Protein AF-A0A3N5PES2-F1 (afdb_monomer)

Structure (mmCIF, N/CA/C/O backbone):
data_AF-A0A3N5PES2-F1
#
_entry.id   AF-A0A3N5PES2-F1
#
loop_
_atom_site.group_PDB
_atom_site.id
_atom_site.type_symbol
_atom_site.label_atom_id
_atom_site.label_alt_id
_atom_site.label_comp_id
_atom_site.l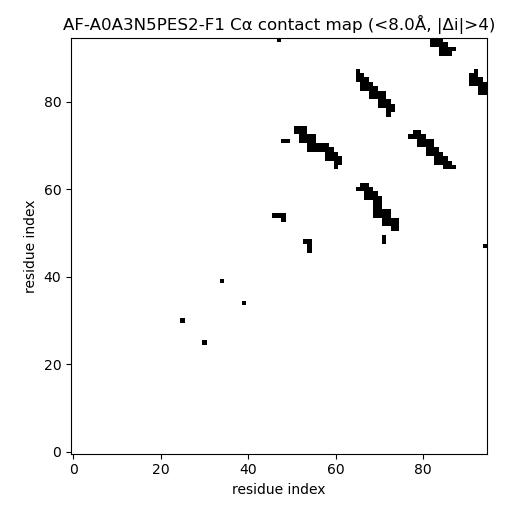abel_asym_id
_atom_site.label_entity_id
_atom_site.label_seq_id
_atom_site.pdbx_PDB_ins_code
_atom_site.Cartn_x
_atom_site.Cartn_y
_atom_site.Cartn_z
_atom_site.occupancy
_atom_site.B_iso_or_equiv
_atom_site.auth_seq_id
_atom_site.auth_comp_id
_atom_site.auth_asym_id
_atom_site.auth_atom_id
_atom_site.pdbx_PDB_model_num
ATOM 1 N N . MET A 1 1 ? 53.970 -7.323 -4.424 1.00 66.56 1 MET A N 1
ATOM 2 C CA . MET A 1 1 ? 53.172 -8.127 -3.466 1.00 66.56 1 MET A CA 1
ATOM 3 C C . MET A 1 1 ? 52.531 -7.283 -2.360 1.00 66.56 1 MET A C 1
ATOM 5 O O . MET A 1 1 ? 51.312 -7.250 -2.311 1.00 66.56 1 MET A O 1
ATOM 9 N N . LYS A 1 2 ? 53.282 -6.522 -1.542 1.00 73.31 2 LYS A N 1
ATOM 10 C CA . LYS A 1 2 ? 52.719 -5.704 -0.434 1.00 73.31 2 LYS A CA 1
ATOM 11 C C . LYS A 1 2 ? 51.569 -4.754 -0.833 1.00 73.31 2 LYS A C 1
ATOM 13 O O . LYS A 1 2 ? 50.568 -4.685 -0.130 1.00 73.31 2 LYS A O 1
ATOM 18 N N . LYS A 1 3 ? 51.678 -4.079 -1.987 1.00 73.75 3 LYS A N 1
ATOM 19 C CA . LYS A 1 3 ? 50.642 -3.161 -2.509 1.00 73.75 3 LYS A CA 1
ATOM 20 C C . LYS A 1 3 ? 49.339 -3.871 -2.913 1.00 73.75 3 LYS A C 1
ATOM 22 O O . LYS A 1 3 ? 48.265 -3.330 -2.698 1.00 73.75 3 LYS A O 1
ATOM 27 N N . ILE A 1 4 ? 49.441 -5.092 -3.446 1.00 84.75 4 ILE A N 1
ATOM 28 C CA . ILE A 1 4 ? 48.284 -5.908 -3.855 1.00 84.75 4 ILE A CA 1
ATOM 29 C C . ILE A 1 4 ? 4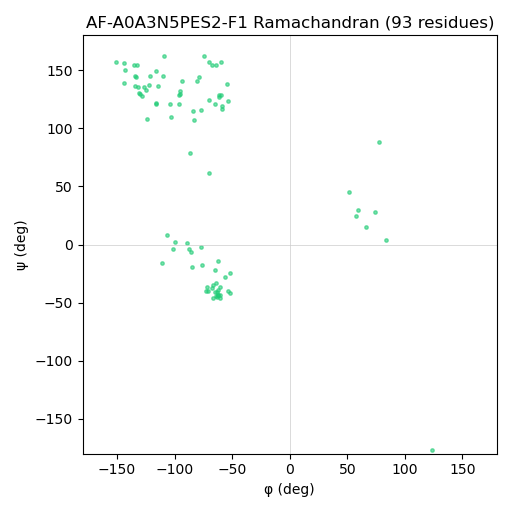7.530 -6.406 -2.615 1.00 84.75 4 ILE A C 1
ATOM 31 O O . ILE A 1 4 ? 46.307 -6.358 -2.576 1.00 84.75 4 ILE A O 1
ATOM 35 N N . ILE A 1 5 ? 48.265 -6.798 -1.569 1.00 89.50 5 ILE A N 1
ATOM 36 C CA . ILE A 1 5 ? 47.684 -7.216 -0.285 1.00 89.50 5 ILE A CA 1
ATOM 37 C C . ILE A 1 5 ? 46.939 -6.048 0.379 1.00 89.50 5 ILE A C 1
ATOM 39 O O . ILE A 1 5 ? 45.814 -6.227 0.830 1.00 89.50 5 ILE A O 1
ATOM 43 N N . HIS A 1 6 ? 47.520 -4.841 0.386 1.00 86.00 6 HIS A N 1
ATOM 44 C CA . HIS A 1 6 ? 46.839 -3.647 0.905 1.00 86.00 6 HIS A CA 1
ATOM 45 C C . HIS A 1 6 ? 45.557 -3.323 0.135 1.00 86.00 6 HIS A C 1
ATOM 47 O O . HIS A 1 6 ? 44.524 -3.081 0.751 1.00 86.00 6 HIS A O 1
ATOM 53 N N . LEU A 1 7 ? 45.603 -3.358 -1.199 1.00 89.31 7 LEU A N 1
ATOM 54 C CA . LEU A 1 7 ? 44.431 -3.073 -2.024 1.00 89.31 7 LEU A CA 1
ATOM 55 C C . LEU A 1 7 ? 43.304 -4.088 -1.782 1.00 89.31 7 LEU A C 1
ATOM 57 O O . LEU A 1 7 ? 42.154 -3.697 -1.608 1.00 89.31 7 LEU A O 1
ATOM 61 N N . SER A 1 8 ? 43.641 -5.378 -1.693 1.00 91.31 8 SER A N 1
ATOM 62 C CA . SER A 1 8 ? 42.675 -6.433 -1.366 1.00 91.31 8 SER A CA 1
ATOM 63 C C . SER A 1 8 ? 42.029 -6.225 0.006 1.00 91.31 8 SER A C 1
ATOM 65 O O . SER A 1 8 ? 40.846 -6.513 0.177 1.00 91.31 8 SER A O 1
ATOM 67 N N . LEU A 1 9 ? 42.791 -5.728 0.982 1.00 91.81 9 LEU A N 1
ATOM 68 C CA . LEU A 1 9 ? 42.308 -5.506 2.342 1.00 91.81 9 LEU A CA 1
ATOM 69 C C . LEU A 1 9 ? 41.359 -4.302 2.412 1.00 91.81 9 LEU A C 1
ATOM 71 O O . LEU A 1 9 ? 40.312 -4.388 3.048 1.00 91.81 9 LEU A O 1
ATOM 75 N N . VAL A 1 10 ? 41.668 -3.227 1.680 1.00 92.81 10 VAL A N 1
ATOM 76 C CA . VAL A 1 10 ? 40.788 -2.053 1.548 1.00 92.81 10 VAL A CA 1
ATOM 77 C C . VAL A 1 10 ? 39.471 -2.423 0.863 1.00 92.81 10 VAL A C 1
ATOM 79 O O . VAL A 1 10 ? 38.408 -2.050 1.351 1.00 92.81 10 VAL A O 1
ATOM 82 N N . ILE A 1 11 ? 39.516 -3.199 -0.224 1.00 90.38 11 ILE A N 1
ATOM 83 C CA . ILE A 1 11 ? 38.302 -3.647 -0.925 1.00 90.38 11 ILE A CA 1
ATOM 84 C C . ILE A 1 11 ? 37.440 -4.523 -0.007 1.00 90.38 11 ILE A C 1
ATOM 86 O O . ILE A 1 11 ? 36.234 -4.316 0.073 1.00 90.38 11 ILE A O 1
ATOM 90 N N . SER A 1 12 ? 38.050 -5.450 0.737 1.00 88.19 12 SER A N 1
ATOM 91 C CA . SER A 1 12 ? 37.327 -6.293 1.698 1.00 88.19 12 SER A CA 1
ATOM 92 C C . SER A 1 12 ? 36.638 -5.463 2.791 1.00 88.19 12 SER A C 1
ATOM 94 O O . SER A 1 12 ? 35.459 -5.669 3.077 1.00 88.19 12 SER A O 1
ATOM 96 N N . MET A 1 13 ? 37.326 -4.454 3.340 1.00 84.75 13 MET A N 1
ATOM 97 C CA . MET A 1 13 ? 36.739 -3.537 4.326 1.00 84.75 13 MET A CA 1
ATOM 98 C C . MET A 1 13 ? 35.557 -2.735 3.766 1.00 84.75 13 MET A C 1
ATOM 100 O O . MET A 1 13 ? 34.564 -2.561 4.469 1.00 84.75 13 MET A O 1
ATOM 104 N N . LEU A 1 14 ? 35.633 -2.284 2.509 1.00 85.00 14 LEU A N 1
ATOM 105 C CA . LEU A 1 14 ? 34.541 -1.562 1.844 1.00 85.00 14 LEU A CA 1
ATOM 106 C C . LEU A 1 14 ? 33.316 -2.454 1.592 1.00 85.00 14 LEU A C 1
ATOM 108 O O . LEU A 1 14 ? 32.181 -2.007 1.740 1.00 85.00 14 LEU A O 1
ATOM 112 N N . VAL A 1 15 ? 33.528 -3.727 1.249 1.00 83.00 15 VAL A N 1
ATOM 113 C CA . VAL A 1 15 ? 32.431 -4.688 1.071 1.00 83.00 15 VAL A CA 1
ATOM 114 C C . VAL A 1 15 ? 31.743 -4.964 2.410 1.00 83.00 15 VAL A C 1
ATOM 116 O O . VAL A 1 15 ? 30.521 -4.877 2.496 1.00 83.00 15 VAL A O 1
ATOM 119 N N . ILE A 1 16 ? 32.507 -5.209 3.478 1.00 80.44 16 ILE A N 1
ATOM 120 C CA . ILE A 1 16 ? 31.951 -5.482 4.813 1.00 80.44 16 ILE A CA 1
ATOM 121 C C . ILE A 1 16 ? 31.178 -4.273 5.357 1.00 80.44 16 ILE A C 1
ATOM 123 O O . ILE A 1 16 ? 30.093 -4.447 5.912 1.00 80.44 16 ILE A O 1
ATOM 127 N N . SER A 1 17 ? 31.687 -3.049 5.171 1.00 74.00 17 SER A N 1
ATOM 128 C CA . SER A 1 17 ? 30.974 -1.848 5.616 1.00 74.00 17 SER A CA 1
ATOM 129 C C . SER A 1 17 ? 29.661 -1.649 4.855 1.00 74.00 17 SER A C 1
ATOM 131 O O . SER A 1 17 ? 28.646 -1.353 5.479 1.00 74.00 17 SER A O 1
ATOM 133 N N . SER A 1 18 ? 29.635 -1.889 3.539 1.00 68.44 18 SER A N 1
ATOM 134 C CA . SER A 1 18 ? 28.422 -1.733 2.720 1.00 68.44 18 SER A CA 1
ATOM 135 C C . SER A 1 18 ? 27.281 -2.690 3.100 1.00 68.44 18 SER A C 1
ATOM 137 O O . SER A 1 18 ? 26.113 -2.303 3.044 1.00 68.44 18 SER A O 1
ATOM 139 N N . ILE A 1 19 ? 27.608 -3.906 3.553 1.00 64.19 19 ILE A N 1
ATOM 140 C CA . ILE A 1 19 ? 26.620 -4.902 4.000 1.00 64.19 19 ILE A CA 1
ATOM 141 C C . ILE A 1 19 ? 26.006 -4.493 5.348 1.00 64.19 19 ILE A C 1
ATOM 143 O O . ILE A 1 19 ? 24.811 -4.673 5.554 1.00 64.19 19 ILE A O 1
A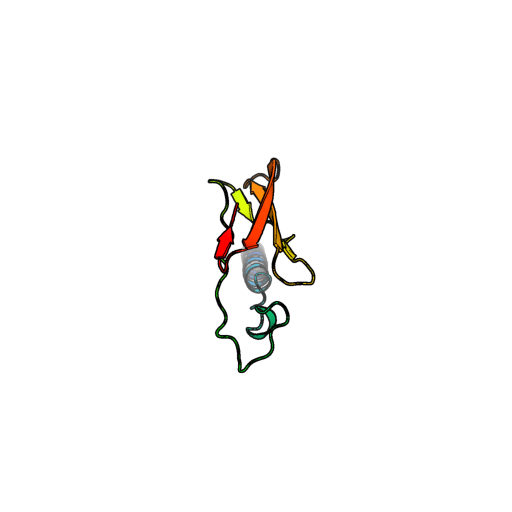TOM 147 N N . LEU A 1 20 ? 26.794 -3.894 6.247 1.00 60.47 20 LEU A N 1
ATOM 148 C CA . LEU A 1 20 ? 26.318 -3.410 7.553 1.00 60.47 20 LEU A CA 1
ATOM 149 C C . LEU A 1 20 ? 25.511 -2.103 7.465 1.00 60.47 20 LEU A C 1
ATOM 151 O O . LEU A 1 20 ? 24.803 -1.752 8.405 1.00 60.47 20 LEU A O 1
ATOM 155 N N . LEU A 1 21 ? 25.626 -1.375 6.353 1.00 58.72 21 LEU A N 1
ATOM 156 C CA . LEU A 1 21 ? 24.952 -0.095 6.111 1.00 58.72 21 LEU A CA 1
ATOM 157 C C . LEU A 1 21 ? 23.543 -0.240 5.511 1.00 58.72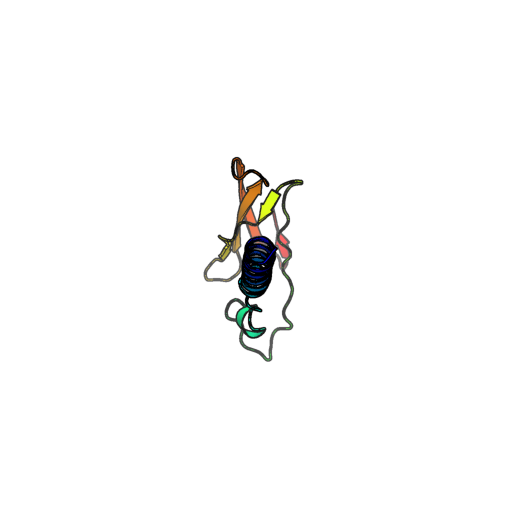 21 LEU A C 1
ATOM 159 O O . LEU A 1 21 ? 22.854 0.765 5.350 1.00 58.72 21 LEU A O 1
ATOM 163 N N . SER A 1 22 ? 23.096 -1.460 5.200 1.00 61.72 22 SER A N 1
ATOM 164 C CA . SER A 1 22 ? 21.811 -1.693 4.535 1.00 61.72 22 SER A CA 1
ATOM 165 C C . SER A 1 22 ? 20.848 -2.488 5.424 1.00 61.72 22 SER A C 1
ATOM 167 O O . SER A 1 22 ? 21.124 -3.628 5.778 1.00 61.72 22 SER A O 1
ATOM 169 N N . ALA A 1 23 ? 19.698 -1.861 5.705 1.00 58.56 23 ALA A N 1
ATOM 170 C CA . ALA A 1 23 ? 18.540 -2.324 6.482 1.00 58.56 23 ALA A CA 1
ATOM 171 C C . ALA A 1 23 ? 18.696 -2.288 8.016 1.00 58.56 23 ALA A C 1
ATOM 173 O O . ALA A 1 23 ? 19.030 -3.277 8.664 1.00 58.56 23 ALA A O 1
ATOM 174 N N . GLN A 1 24 ? 18.355 -1.143 8.621 1.00 67.50 24 GLN A N 1
ATOM 175 C CA . GLN A 1 24 ? 17.931 -1.141 10.022 1.00 67.50 24 GLN A CA 1
ATOM 176 C C . GLN A 1 24 ? 16.665 -1.993 10.143 1.00 67.50 24 GLN A C 1
ATOM 178 O O . GLN A 1 24 ? 15.704 -1.788 9.398 1.00 67.50 24 GLN A O 1
ATOM 183 N N . THR A 1 25 ? 16.661 -2.945 11.074 1.00 67.75 25 THR A N 1
ATOM 184 C CA . THR A 1 25 ? 15.450 -3.682 11.430 1.00 67.75 25 THR A CA 1
ATOM 185 C C . THR A 1 25 ? 14.412 -2.678 11.914 1.00 67.75 25 THR A C 1
ATOM 187 O O . THR A 1 25 ? 14.661 -1.959 12.881 1.00 67.75 25 THR A O 1
ATOM 190 N N . ILE A 1 26 ? 13.268 -2.605 11.235 1.00 69.56 26 ILE A N 1
ATOM 191 C CA . ILE A 1 26 ? 12.147 -1.785 11.694 1.00 69.56 26 ILE A CA 1
ATOM 192 C C . ILE A 1 26 ? 11.673 -2.398 13.016 1.00 69.56 26 ILE A C 1
ATOM 194 O O . ILE A 1 26 ? 11.332 -3.583 13.022 1.00 69.56 26 ILE A O 1
ATOM 198 N N . PRO A 1 27 ? 11.679 -1.646 14.130 1.00 75.25 27 PRO A N 1
ATOM 199 C CA . PRO A 1 27 ? 11.165 -2.139 15.398 1.00 75.25 27 PRO A CA 1
ATOM 200 C C . P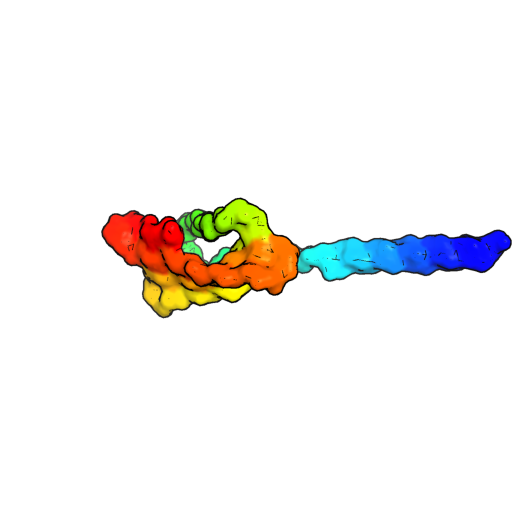RO A 1 27 ? 9.728 -2.629 15.232 1.00 75.25 27 PRO A C 1
ATOM 202 O O . PRO A 1 27 ? 8.933 -1.988 14.541 1.00 75.25 27 PRO A O 1
ATOM 205 N N . ASP A 1 28 ? 9.393 -3.761 15.855 1.00 67.12 28 ASP A N 1
ATOM 206 C CA . ASP A 1 28 ? 8.087 -4.389 15.653 1.00 67.12 28 ASP A CA 1
ATOM 207 C C . ASP A 1 28 ? 6.947 -3.407 15.910 1.00 67.12 28 ASP A C 1
ATOM 209 O O . ASP A 1 28 ? 5.994 -3.396 15.146 1.00 67.12 28 ASP A O 1
ATOM 213 N N . ASP A 1 29 ? 7.056 -2.562 16.938 1.00 62.69 29 ASP A N 1
ATOM 214 C CA . ASP A 1 29 ? 6.090 -1.529 17.336 1.00 62.69 29 ASP A CA 1
ATOM 215 C C . ASP A 1 29 ? 5.896 -0.394 16.314 1.00 62.69 29 ASP A C 1
ATOM 217 O O . ASP A 1 29 ? 4.840 0.238 16.292 1.00 62.69 29 ASP A O 1
ATOM 221 N N . SER A 1 30 ? 6.864 -0.185 15.427 1.00 61.97 30 SER A N 1
ATOM 222 C CA . SER A 1 30 ? 6.846 0.838 14.380 1.00 61.97 30 SER A CA 1
ATOM 223 C C . SER A 1 30 ? 6.125 0.373 13.109 1.00 61.97 30 SER A C 1
ATOM 225 O O . SER A 1 30 ? 5.881 1.170 12.206 1.00 61.97 30 SER A O 1
ATOM 227 N N . LEU A 1 31 ? 5.720 -0.902 13.042 1.00 57.09 31 LEU A N 1
ATOM 228 C CA . LEU A 1 31 ? 4.915 -1.465 11.950 1.00 57.09 31 LEU A CA 1
ATOM 229 C C . LEU A 1 31 ? 3.424 -1.091 12.035 1.00 57.09 31 LEU A C 1
ATOM 231 O O . LEU A 1 31 ? 2.638 -1.491 11.173 1.00 57.09 31 LEU A O 1
ATOM 235 N N . TYR A 1 32 ? 3.000 -0.364 13.074 1.00 59.38 32 TYR A N 1
ATOM 236 C CA . TYR A 1 32 ? 1.586 -0.091 13.332 1.00 59.38 32 TYR A CA 1
ATOM 237 C C . TYR A 1 32 ? 1.290 1.395 13.220 1.00 59.38 32 TYR A C 1
ATOM 239 O O . TYR A 1 32 ? 1.828 2.219 13.952 1.00 59.38 32 TYR A O 1
ATOM 247 N N . LEU A 1 33 ? 0.363 1.720 12.324 1.00 58.06 33 LEU A N 1
ATOM 248 C CA . LEU A 1 33 ? -0.144 3.063 12.051 1.00 58.06 33 LEU A CA 1
ATOM 249 C C . LEU A 1 33 ? -1.003 3.595 13.222 1.00 58.06 33 LEU A C 1
ATOM 251 O O . LEU A 1 33 ? -2.201 3.815 13.072 1.00 58.06 33 LEU A O 1
ATOM 255 N N . GLY A 1 34 ? -0.413 3.744 14.412 1.00 55.44 34 GLY A N 1
ATOM 256 C CA . GLY A 1 34 ? -1.047 4.366 15.580 1.00 55.44 34 GLY A CA 1
ATOM 257 C C . GLY A 1 34 ? -2.115 3.528 16.297 1.00 55.44 34 GLY A C 1
ATOM 258 O O . GLY A 1 34 ? -3.021 4.100 16.897 1.00 55.44 34 GLY A O 1
ATOM 259 N N . GLN A 1 35 ? -2.051 2.192 16.250 1.00 55.22 35 GLN A N 1
ATOM 260 C CA . GLN A 1 35 ? -3.019 1.329 16.948 1.00 55.22 35 GLN A CA 1
ATOM 261 C C . GLN A 1 35 ? -2.521 0.869 18.328 1.00 55.22 35 GLN A C 1
ATOM 263 O O . GLN A 1 35 ? -1.441 0.292 18.437 1.00 55.22 35 GLN A O 1
ATOM 268 N N . THR A 1 36 ? -3.348 1.047 19.365 1.00 49.38 36 THR A N 1
ATOM 269 C CA . THR A 1 36 ? -3.075 0.616 20.749 1.00 49.38 36 THR A CA 1
ATOM 270 C C . THR A 1 36 ? -3.717 -0.757 21.043 1.00 49.38 36 THR A C 1
ATOM 272 O O . THR A 1 36 ? -4.940 -0.889 20.936 1.00 49.38 36 THR A O 1
ATOM 275 N N . PRO A 1 37 ? -2.948 -1.800 21.419 1.00 54.25 37 PRO A N 1
ATOM 276 C CA . PRO A 1 37 ? -3.489 -3.052 21.976 1.00 54.25 37 PRO A CA 1
ATOM 277 C C . PRO A 1 37 ? -4.296 -2.796 23.274 1.00 54.25 37 PRO A C 1
ATOM 279 O O . PRO A 1 37 ? -4.046 -1.777 23.919 1.00 54.25 37 PRO A O 1
ATOM 282 N N . PRO A 1 38 ? -5.245 -3.670 23.700 1.00 56.44 38 PRO A N 1
ATOM 283 C CA . PRO A 1 38 ? -5.360 -5.103 23.386 1.00 56.44 38 PRO A CA 1
ATOM 284 C C . PRO A 1 38 ? -6.484 -5.487 22.400 1.00 56.44 38 PRO A C 1
ATOM 286 O O . PRO A 1 38 ? -6.744 -6.669 22.202 1.00 56.44 38 PRO A O 1
ATOM 289 N N . GLY A 1 39 ? -7.167 -4.522 21.777 1.00 54.69 39 GLY A N 1
ATOM 290 C CA . GLY A 1 39 ? -8.419 -4.787 21.049 1.00 54.69 39 GLY A CA 1
ATOM 291 C C . GLY A 1 39 ? -8.303 -5.257 19.593 1.00 54.69 39 GLY A C 1
ATOM 292 O O . GLY A 1 39 ? -9.260 -5.826 19.078 1.00 54.69 39 GLY A O 1
ATOM 293 N N . ASN A 1 40 ? -7.171 -5.047 18.915 1.00 58.50 40 ASN A N 1
ATOM 294 C CA . ASN A 1 40 ? -7.068 -5.293 17.474 1.00 58.50 40 ASN A CA 1
ATOM 295 C C . ASN A 1 40 ? -5.928 -6.261 17.154 1.00 58.50 40 ASN A C 1
ATOM 297 O O . ASN A 1 40 ? -4.752 -5.902 17.210 1.00 58.50 40 ASN A O 1
ATOM 301 N N . ILE A 1 41 ? -6.283 -7.489 16.763 1.00 62.78 41 ILE A N 1
ATOM 302 C CA . ILE A 1 41 ? -5.369 -8.369 16.029 1.00 62.78 41 ILE A CA 1
ATOM 303 C C . ILE A 1 41 ? -4.983 -7.616 14.755 1.00 62.78 41 ILE A C 1
ATOM 305 O O . ILE A 1 41 ? -5.844 -7.306 13.928 1.00 62.78 41 ILE A O 1
ATOM 309 N N . ARG A 1 42 ? -3.696 -7.289 14.622 1.00 58.72 42 ARG A N 1
ATOM 310 C CA . ARG A 1 42 ? -3.144 -6.594 13.455 1.00 58.72 42 ARG A CA 1
ATOM 311 C C . ARG A 1 42 ? -3.526 -7.370 12.195 1.00 58.72 42 ARG A C 1
ATOM 313 O O . ARG A 1 42 ? -3.221 -8.556 12.086 1.00 58.72 42 ARG A O 1
ATOM 320 N N . LYS A 1 43 ? -4.193 -6.710 11.248 1.00 68.00 43 LYS A N 1
ATOM 321 C CA . LYS A 1 43 ? -4.475 -7.283 9.928 1.00 68.00 43 LYS A CA 1
ATOM 322 C C . LYS A 1 43 ? -3.532 -6.653 8.922 1.00 68.00 43 LYS A C 1
ATOM 324 O O . LYS A 1 43 ? -3.532 -5.437 8.759 1.00 68.00 43 LYS A O 1
ATOM 329 N N . ILE A 1 44 ? -2.744 -7.492 8.261 1.00 73.31 44 ILE A N 1
ATOM 330 C CA . ILE A 1 44 ? -1.917 -7.074 7.133 1.00 73.31 44 ILE A CA 1
ATOM 331 C C . ILE A 1 44 ? -2.855 -6.568 6.034 1.00 73.31 44 ILE A C 1
ATOM 333 O O . ILE A 1 44 ? -3.793 -7.266 5.645 1.00 73.31 44 ILE A O 1
ATOM 337 N N . PHE A 1 45 ? -2.606 -5.352 5.550 1.00 80.88 45 PHE A N 1
ATOM 338 C CA . PHE A 1 45 ? -3.278 -4.796 4.382 1.00 80.88 45 PHE A CA 1
ATOM 339 C C . PHE A 1 45 ? -2.324 -4.879 3.191 1.00 80.88 45 PHE A C 1
ATOM 341 O O . PHE A 1 45 ? -1.305 -4.192 3.168 1.00 80.88 45 PHE A O 1
ATOM 348 N N . ASN A 1 46 ? -2.619 -5.757 2.232 1.00 86.25 46 ASN A N 1
ATOM 349 C CA . ASN A 1 46 ? -1.752 -5.961 1.076 1.00 86.25 46 ASN A CA 1
ATOM 350 C C . ASN A 1 46 ? -2.053 -4.915 -0.006 1.00 86.25 46 ASN A C 1
ATOM 352 O O . ASN A 1 46 ? -3.147 -4.920 -0.572 1.00 86.25 46 ASN A O 1
ATOM 356 N N . LEU A 1 47 ? -1.093 -4.035 -0.296 1.00 89.94 47 LEU A N 1
ATOM 357 C CA . LEU A 1 47 ? -1.198 -3.073 -1.392 1.00 89.94 47 LEU A CA 1
ATOM 358 C C . LEU A 1 47 ? -0.943 -3.795 -2.714 1.00 89.94 47 LEU A C 1
ATOM 360 O O . LEU A 1 47 ? 0.148 -4.309 -2.948 1.00 89.94 47 LEU A O 1
ATOM 364 N N . THR A 1 48 ? -1.947 -3.852 -3.587 1.00 92.81 48 THR A N 1
ATOM 365 C CA . THR A 1 48 ? -1.762 -4.463 -4.910 1.00 92.81 48 THR A CA 1
ATOM 366 C C . THR A 1 48 ? -1.044 -3.506 -5.853 1.00 92.81 48 THR A C 1
ATOM 368 O O . THR A 1 48 ? -1.292 -2.302 -5.826 1.00 92.81 48 THR A O 1
ATOM 371 N N . VAL A 1 49 ? -0.197 -4.037 -6.723 1.00 94.12 49 VAL A N 1
ATOM 372 C CA . VAL A 1 49 ? 0.523 -3.256 -7.733 1.00 94.12 49 VAL A CA 1
ATOM 373 C C . VAL A 1 49 ? 0.412 -3.928 -9.088 1.00 94.12 49 VAL A C 1
ATOM 375 O O . VAL A 1 49 ? 0.204 -5.142 -9.171 1.00 94.12 49 VAL A O 1
A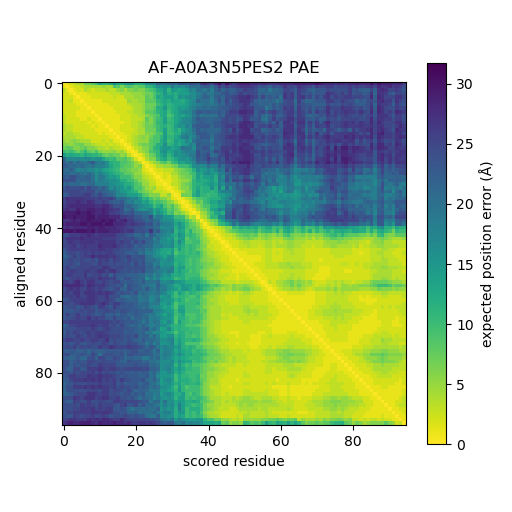TOM 378 N N . ASP A 1 50 ? 0.537 -3.140 -10.147 1.00 94.19 50 ASP A N 1
ATOM 379 C CA . ASP A 1 50 ? 0.623 -3.670 -11.502 1.00 94.19 50 ASP A CA 1
ATOM 380 C C . ASP A 1 50 ? 1.938 -4.452 -11.698 1.00 94.19 50 ASP A C 1
ATOM 382 O O . ASP A 1 50 ? 2.951 -4.216 -11.035 1.00 94.19 50 ASP A O 1
ATOM 386 N N . GLN A 1 51 ? 1.956 -5.400 -12.639 1.00 93.75 51 GLN A N 1
ATOM 387 C CA . GLN A 1 51 ? 3.165 -6.172 -12.929 1.00 93.75 51 GLN A CA 1
ATOM 388 C C . GLN A 1 51 ? 4.316 -5.251 -13.370 1.00 93.75 51 GLN A C 1
ATOM 390 O O . GLN A 1 51 ? 4.169 -4.453 -14.294 1.00 93.75 51 GLN A O 1
ATOM 395 N N . GLY A 1 52 ? 5.479 -5.394 -12.728 1.00 94.00 52 GLY A N 1
ATOM 396 C CA . GLY A 1 52 ? 6.654 -4.550 -12.984 1.00 94.00 52 GLY A CA 1
ATOM 397 C C . GLY A 1 52 ? 6.657 -3.218 -12.225 1.00 94.00 52 GLY A C 1
ATOM 398 O O . GLY A 1 52 ? 7.575 -2.417 -12.418 1.00 94.00 52 GLY A O 1
ATOM 399 N N . TYR A 1 53 ? 5.663 -2.997 -11.361 1.00 95.69 53 TYR A N 1
ATOM 400 C CA . TYR A 1 53 ? 5.582 -1.862 -10.449 1.00 95.69 53 TYR A CA 1
ATOM 401 C C . TYR A 1 53 ? 5.796 -2.315 -9.003 1.00 95.69 53 TYR A C 1
ATOM 403 O O . TYR A 1 53 ? 5.684 -3.496 -8.669 1.00 95.69 53 TYR A O 1
ATOM 411 N N . PHE A 1 54 ? 6.109 -1.357 -8.139 1.00 94.00 54 PHE A N 1
ATOM 412 C CA . PHE A 1 54 ? 6.128 -1.513 -6.691 1.00 94.00 54 PHE A CA 1
ATOM 413 C C . PHE A 1 54 ? 5.455 -0.306 -6.037 1.00 94.00 54 PHE A C 1
ATOM 415 O O . PHE A 1 54 ? 5.392 0.777 -6.622 1.00 94.00 54 PHE A O 1
ATOM 422 N N . ALA A 1 55 ? 4.916 -0.503 -4.834 1.00 93.19 55 ALA A N 1
ATOM 423 C CA . ALA A 1 55 ? 4.302 0.576 -4.076 1.00 93.19 55 ALA A CA 1
ATOM 424 C C . ALA A 1 55 ? 5.410 1.521 -3.601 1.00 93.19 55 ALA A C 1
ATOM 426 O O . ALA A 1 55 ? 6.366 1.086 -2.956 1.00 93.19 55 ALA A O 1
ATOM 427 N N . ALA A 1 56 ? 5.284 2.797 -3.942 1.00 89.62 56 ALA A N 1
ATOM 428 C CA . ALA A 1 56 ? 6.164 3.837 -3.451 1.00 89.62 56 ALA A CA 1
ATOM 429 C C . ALA A 1 56 ? 5.908 4.082 -1.956 1.00 89.62 56 ALA A C 1
ATOM 431 O O . ALA A 1 56 ? 4.825 3.830 -1.425 1.00 89.62 56 ALA A O 1
ATOM 432 N N . GLU A 1 57 ? 6.904 4.635 -1.276 1.00 82.81 57 GLU A N 1
ATOM 433 C CA . GLU A 1 57 ? 6.904 4.918 0.161 1.00 82.81 57 GLU A CA 1
ATOM 434 C C . GLU A 1 57 ? 5.830 5.930 0.608 1.00 82.81 57 GLU A C 1
ATOM 436 O O . GLU A 1 57 ? 5.537 6.061 1.797 1.00 82.81 57 GLU A O 1
ATOM 441 N N . LYS A 1 58 ? 5.220 6.649 -0.339 1.00 86.31 58 LYS A N 1
ATOM 442 C CA . LYS A 1 58 ? 4.253 7.723 -0.089 1.00 86.31 58 LYS A CA 1
ATOM 443 C C . LYS A 1 58 ? 2.837 7.169 0.061 1.00 86.31 58 LYS A C 1
ATOM 445 O O . LYS A 1 58 ? 2.023 7.249 -0.859 1.00 86.31 58 LYS A O 1
ATOM 450 N N . ILE A 1 59 ? 2.541 6.627 1.240 1.00 91.62 59 ILE A N 1
ATOM 451 C CA . ILE A 1 59 ? 1.191 6.194 1.619 1.00 91.62 59 ILE A CA 1
ATOM 452 C C . ILE A 1 59 ? 0.510 7.308 2.421 1.00 91.62 59 ILE A C 1
ATOM 454 O O . ILE A 1 59 ? 1.048 7.789 3.417 1.00 91.62 59 ILE A O 1
ATOM 458 N N . ALA A 1 60 ? -0.699 7.691 2.017 1.00 93.19 60 ALA A N 1
ATOM 459 C CA . ALA A 1 60 ? -1.563 8.603 2.755 1.00 93.19 60 ALA A CA 1
ATOM 460 C C . ALA A 1 60 ? -2.824 7.875 3.230 1.00 93.19 60 ALA A C 1
ATOM 462 O O . ALA A 1 60 ? -3.441 7.117 2.483 1.00 93.19 60 ALA A O 1
ATOM 463 N N . ILE A 1 61 ? -3.221 8.118 4.477 1.00 92.56 61 ILE A N 1
ATOM 464 C CA . ILE A 1 61 ? -4.389 7.491 5.103 1.00 92.56 61 ILE A CA 1
ATOM 465 C C . ILE A 1 61 ? -5.304 8.596 5.615 1.00 92.56 61 ILE A C 1
ATOM 467 O O . ILE A 1 61 ? -4.839 9.550 6.241 1.00 92.56 61 ILE A O 1
ATOM 471 N N . SER A 1 62 ? -6.605 8.495 5.340 1.00 93.06 62 SER A N 1
ATOM 472 C CA . SER A 1 62 ? -7.569 9.498 5.795 1.00 93.06 62 SER A CA 1
ATOM 473 C C . SER A 1 62 ? -7.658 9.548 7.329 1.00 93.06 62 SER A C 1
ATOM 475 O O . SER A 1 62 ? -7.464 8.525 7.989 1.00 93.06 62 SER A O 1
ATOM 477 N N . PRO A 1 63 ? -8.052 10.689 7.931 1.00 87.81 63 PRO A N 1
ATOM 478 C CA . PRO A 1 63 ? -8.157 10.819 9.391 1.00 87.81 63 PRO A CA 1
ATOM 479 C C . PRO A 1 63 ? -9.072 9.786 10.066 1.00 87.81 63 PRO A C 1
ATOM 481 O O . PRO A 1 63 ? -8.883 9.444 11.227 1.00 87.81 63 PRO A O 1
ATOM 484 N N . ASN A 1 64 ? -10.074 9.278 9.343 1.00 85.38 64 ASN A N 1
ATOM 485 C CA . ASN A 1 64 ? -10.989 8.244 9.831 1.00 85.38 64 ASN A CA 1
ATOM 486 C C . ASN A 1 64 ? -10.505 6.806 9.562 1.00 85.38 64 ASN A C 1
ATOM 488 O O . ASN A 1 64 ? -11.236 5.863 9.861 1.00 85.38 64 ASN A O 1
ATOM 492 N N . GLY A 1 65 ? -9.328 6.633 8.953 1.00 87.19 65 GLY A N 1
ATOM 493 C CA . GLY A 1 65 ? -8.735 5.339 8.621 1.00 87.19 65 GLY A CA 1
ATOM 494 C C . GLY A 1 65 ? -9.493 4.530 7.566 1.00 87.19 65 GLY A C 1
ATOM 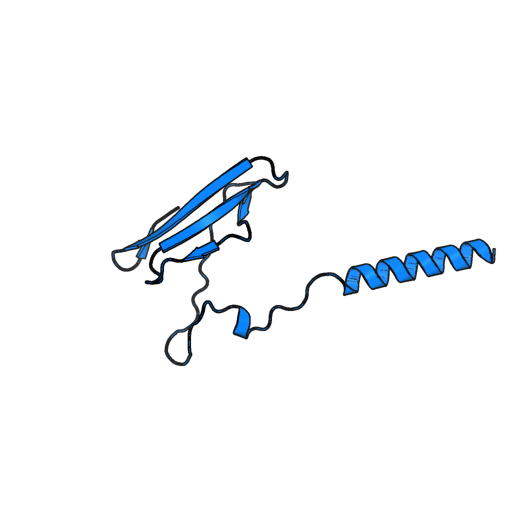495 O O . GLY A 1 65 ? -9.269 3.327 7.460 1.00 87.19 65 GLY A O 1
ATOM 496 N N . LYS A 1 66 ? -10.424 5.142 6.820 1.00 90.19 66 LYS A N 1
ATOM 497 C CA . LYS A 1 66 ? -11.279 4.454 5.834 1.00 90.19 66 LYS A CA 1
ATOM 498 C C . LYS A 1 66 ? -10.838 4.640 4.390 1.00 90.19 66 LYS A C 1
ATOM 500 O O . LYS A 1 66 ? -11.467 4.066 3.508 1.00 90.19 66 LYS A O 1
ATOM 505 N N . GLU A 1 67 ? -9.808 5.428 4.128 1.00 94.56 67 GLU A N 1
ATOM 506 C CA . GLU A 1 67 ? -9.277 5.631 2.786 1.00 94.56 67 GLU A CA 1
ATOM 507 C C . GLU A 1 67 ? -7.754 5.537 2.826 1.00 94.56 67 GLU A C 1
ATOM 509 O O . GLU A 1 67 ? -7.124 6.059 3.747 1.00 94.56 67 GLU A O 1
ATOM 514 N N . ILE A 1 68 ? -7.181 4.842 1.846 1.00 93.69 68 ILE A N 1
ATOM 515 C CA . ILE A 1 68 ? -5.737 4.650 1.690 1.00 93.69 68 ILE A CA 1
ATOM 516 C C . ILE A 1 68 ? -5.390 5.055 0.265 1.00 93.69 68 ILE A C 1
ATOM 518 O O . ILE A 1 68 ? -6.000 4.555 -0.678 1.00 93.69 68 ILE A O 1
ATOM 522 N N . TYR A 1 69 ? -4.409 5.932 0.116 1.00 95.44 69 TYR A N 1
ATOM 523 C CA . TYR A 1 69 ? -3.887 6.403 -1.159 1.00 95.44 69 TYR A CA 1
ATOM 524 C C . TYR A 1 69 ? -2.401 6.086 -1.206 1.00 95.44 69 TYR A C 1
ATOM 526 O O . TYR A 1 69 ? -1.695 6.283 -0.218 1.00 95.44 69 TYR A O 1
ATOM 534 N N . TYR A 1 70 ? -1.922 5.599 -2.339 1.00 95.06 70 TYR A N 1
ATOM 535 C CA . TYR A 1 70 ? -0.501 5.353 -2.542 1.00 95.06 70 TYR A CA 1
ATOM 536 C C . TYR A 1 70 ? -0.152 5.498 -4.014 1.00 95.06 70 TYR A C 1
ATOM 538 O O . TYR A 1 70 ? -1.003 5.391 -4.900 1.00 95.06 70 TYR A O 1
ATOM 546 N N . GLU A 1 71 ? 1.116 5.776 -4.258 1.00 95.62 71 GLU A N 1
ATOM 547 C CA . GLU A 1 71 ? 1.703 5.787 -5.587 1.00 95.62 71 GLU A CA 1
ATOM 548 C C . GLU A 1 71 ? 2.311 4.406 -5.861 1.00 95.62 71 GLU A C 1
ATOM 550 O O . GLU A 1 71 ? 2.892 3.786 -4.972 1.00 95.62 71 GLU A O 1
ATOM 555 N N . GLU A 1 72 ? 2.175 3.904 -7.081 1.00 95.44 72 GLU A N 1
ATOM 556 C CA . GLU A 1 72 ? 3.014 2.825 -7.590 1.00 95.44 72 GLU A CA 1
ATOM 557 C C . GLU A 1 72 ? 3.937 3.368 -8.674 1.00 95.44 72 GLU A C 1
ATOM 559 O O . GLU A 1 72 ? 3.566 4.251 -9.453 1.00 95.44 72 GLU A O 1
ATOM 564 N N . VAL A 1 73 ? 5.146 2.823 -8.722 1.00 96.00 73 VAL A N 1
ATOM 565 C CA . VAL A 1 73 ? 6.204 3.249 -9.631 1.00 96.00 73 VAL A CA 1
ATOM 566 C C . VAL A 1 73 ? 6.850 2.029 -10.278 1.00 96.00 73 VAL A C 1
ATOM 568 O O . VAL A 1 73 ? 6.956 0.965 -9.666 1.00 96.00 73 VAL A O 1
ATOM 571 N N . ASN A 1 74 ? 7.235 2.147 -11.547 1.00 96.25 74 ASN A N 1
ATOM 572 C CA . ASN A 1 74 ? 7.932 1.067 -12.241 1.00 96.25 74 ASN A CA 1
ATOM 573 C C . ASN A 1 74 ? 9.396 0.944 -11.781 1.00 96.25 74 ASN A C 1
ATOM 575 O O . ASN A 1 74 ? 9.987 1.887 -11.260 1.00 96.25 74 ASN A O 1
ATOM 579 N N . SER A 1 75 ? 10.028 -0.199 -12.061 1.00 91.56 75 SER A N 1
ATOM 580 C CA . SER A 1 75 ? 11.443 -0.462 -11.721 1.00 91.56 75 SER A CA 1
ATOM 581 C C . SER A 1 75 ? 12.436 0.610 -12.193 1.00 91.56 75 SER A C 1
ATOM 583 O O . SER A 1 75 ? 13.519 0.741 -11.628 1.00 91.56 75 SER A O 1
ATOM 585 N N . ASN A 1 76 ? 12.077 1.359 -13.238 1.00 93.69 76 ASN A N 1
ATOM 586 C CA . ASN A 1 76 ? 12.934 2.355 -13.875 1.00 93.69 76 ASN A CA 1
ATOM 587 C C . ASN A 1 76 ? 12.624 3.794 -13.434 1.00 93.69 76 ASN A C 1
ATOM 589 O O . ASN A 1 76 ? 13.262 4.711 -13.942 1.00 93.69 76 ASN A O 1
ATOM 593 N N . TRP A 1 77 ? 11.673 4.003 -12.516 1.00 90.62 77 TRP A N 1
ATOM 594 C CA . TRP A 1 77 ? 11.309 5.319 -11.972 1.00 90.62 77 TRP A CA 1
ATOM 595 C C . TRP A 1 77 ? 10.825 6.339 -13.018 1.00 90.62 77 TRP A C 1
ATOM 597 O O . TRP A 1 77 ? 11.011 7.545 -12.866 1.00 90.62 77 TRP A O 1
ATOM 607 N N . THR A 1 78 ? 10.206 5.863 -14.100 1.00 95.44 78 THR A N 1
ATOM 608 C CA . THR A 1 78 ? 9.723 6.694 -15.218 1.00 95.44 78 THR A CA 1
ATOM 609 C C . THR A 1 78 ? 8.205 6.766 -15.329 1.00 95.44 78 THR A C 1
ATOM 611 O O . THR A 1 78 ? 7.691 7.632 -16.034 1.00 95.44 78 THR A O 1
ATOM 614 N N . SER A 1 79 ? 7.476 5.864 -14.673 1.00 95.12 79 SER A N 1
ATOM 615 C CA . SER A 1 79 ? 6.015 5.829 -14.703 1.00 95.12 79 SER A CA 1
ATOM 616 C C . SER A 1 79 ? 5.466 5.732 -13.293 1.00 95.12 79 SER A C 1
ATOM 618 O O . SER A 1 79 ? 5.893 4.867 -12.531 1.00 95.12 79 SER A O 1
ATOM 620 N N . PHE A 1 80 ? 4.511 6.610 -12.991 1.00 94.62 80 PHE A N 1
ATOM 621 C CA . PHE A 1 80 ? 3.874 6.750 -11.690 1.00 94.62 80 PHE A CA 1
ATOM 622 C C . PHE A 1 80 ? 2.360 6.662 -11.859 1.00 94.62 80 PHE A C 1
ATOM 624 O O . PHE A 1 80 ? 1.798 7.277 -12.772 1.00 94.62 80 PHE A O 1
ATOM 631 N N . LYS A 1 81 ? 1.694 5.903 -10.990 1.00 94.62 81 LYS A N 1
ATOM 632 C CA . LYS A 1 81 ? 0.232 5.803 -10.955 1.00 94.62 81 LYS A CA 1
ATOM 633 C C . LYS A 1 81 ? -0.260 5.915 -9.523 1.00 94.62 81 LYS A C 1
ATOM 635 O O . LYS A 1 81 ? 0.375 5.409 -8.606 1.00 94.62 81 LYS A O 1
ATOM 640 N N . PHE A 1 82 ? -1.417 6.536 -9.339 1.00 94.06 82 PHE A N 1
ATOM 641 C CA . PHE A 1 82 ? -2.068 6.607 -8.035 1.00 94.06 82 PHE A CA 1
ATOM 642 C C . PHE A 1 82 ? -3.103 5.497 -7.902 1.00 94.06 82 PHE A C 1
ATOM 644 O O . PHE A 1 82 ? -3.942 5.302 -8.782 1.00 94.06 82 PHE A O 1
ATOM 651 N N . LYS A 1 83 ? -3.049 4.793 -6.777 1.00 95.06 83 LYS A N 1
ATOM 652 C CA . LYS A 1 83 ? -3.986 3.747 -6.379 1.00 95.06 83 LYS A CA 1
ATOM 653 C C . LYS A 1 83 ? -4.707 4.198 -5.112 1.00 95.06 83 LYS A C 1
ATOM 655 O O . LYS A 1 83 ? -4.158 4.937 -4.290 1.00 95.06 83 LYS A O 1
ATOM 660 N N . TYR A 1 84 ? -5.952 3.760 -4.961 1.00 94.69 84 TYR A N 1
ATOM 661 C CA . TYR A 1 84 ? -6.799 4.172 -3.851 1.00 94.69 84 TYR A CA 1
ATOM 662 C C . TYR A 1 84 ? -7.691 3.022 -3.389 1.00 94.69 84 TYR A C 1
ATOM 664 O O . TYR A 1 84 ? -8.258 2.295 -4.200 1.00 94.69 84 TYR A O 1
ATOM 672 N N . TYR A 1 85 ? -7.838 2.898 -2.075 1.00 94.75 85 TYR A N 1
ATOM 673 C CA .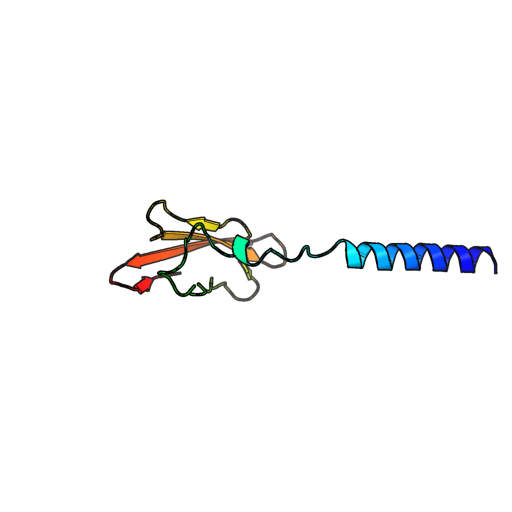 TYR A 1 85 ? -8.796 2.004 -1.446 1.00 94.75 85 TYR A CA 1
ATOM 674 C C . TYR A 1 85 ? -9.757 2.780 -0.559 1.00 94.75 85 TYR A C 1
ATOM 676 O O . TYR A 1 85 ? -9.358 3.711 0.142 1.00 94.75 85 TYR A O 1
ATOM 684 N N . LYS A 1 86 ? -11.010 2.319 -0.506 1.00 94.88 86 LYS A N 1
ATOM 685 C CA . LYS A 1 86 ? -12.038 2.824 0.410 1.00 94.88 86 LYS A CA 1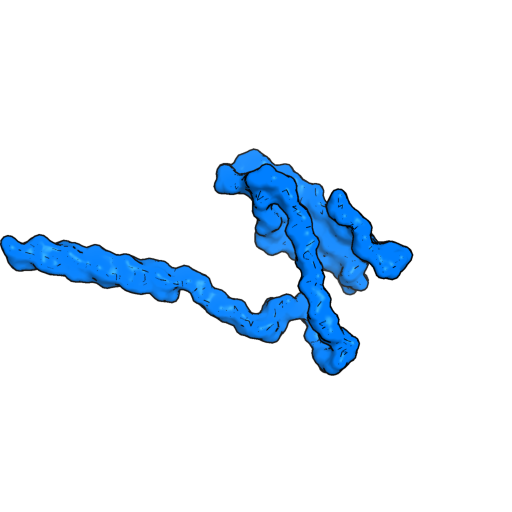
ATOM 686 C C . LYS A 1 86 ? -12.739 1.711 1.164 1.00 94.88 86 LYS A C 1
ATOM 688 O O . LYS A 1 86 ? -13.259 0.759 0.576 1.00 94.88 86 LYS A O 1
ATOM 693 N N . TYR A 1 87 ? -12.807 1.869 2.478 1.00 88.19 87 TYR A N 1
ATOM 694 C CA . TYR A 1 87 ? -13.565 1.004 3.361 1.00 88.19 87 TYR A CA 1
ATOM 695 C C . TYR A 1 87 ? -15.031 1.440 3.388 1.00 88.19 87 TYR A C 1
ATOM 697 O O . TYR A 1 87 ? -15.389 2.462 3.980 1.00 88.19 87 TYR A O 1
ATOM 705 N N . TYR A 1 88 ? -15.892 0.653 2.748 1.00 88.44 88 TYR A N 1
ATOM 706 C CA . TYR A 1 88 ? -17.339 0.849 2.756 1.00 88.44 88 TYR A CA 1
ATOM 707 C C . TYR A 1 88 ? -18.052 -0.509 2.778 1.00 88.44 88 TYR A C 1
ATOM 709 O O . TYR A 1 88 ? -17.529 -1.501 2.273 1.00 88.44 88 TYR A O 1
ATOM 717 N N . ASN A 1 89 ? -19.245 -0.570 3.377 1.00 90.62 89 ASN A N 1
ATOM 718 C CA . ASN A 1 89 ? -20.023 -1.810 3.540 1.00 90.62 89 ASN A CA 1
ATOM 719 C C . ASN A 1 89 ? -19.218 -2.964 4.168 1.00 90.62 89 ASN A C 1
ATOM 721 O O . ASN A 1 89 ? -19.268 -4.096 3.696 1.00 90.62 89 ASN A O 1
ATOM 725 N N . ASN A 1 90 ? -18.464 -2.665 5.231 1.00 82.94 90 ASN A N 1
ATOM 726 C CA . ASN A 1 90 ? -17.636 -3.625 5.970 1.00 82.94 90 ASN A CA 1
ATOM 727 C C . ASN A 1 90 ? -16.571 -4.359 5.133 1.00 82.94 90 ASN A C 1
ATOM 729 O O . ASN A 1 90 ? -16.132 -5.448 5.500 1.00 82.94 90 ASN A O 1
ATOM 733 N N . LYS A 1 91 ? -16.132 -3.766 4.019 1.00 86.50 91 LYS A N 1
ATOM 734 C CA . LYS A 1 91 ? -15.048 -4.288 3.185 1.00 86.50 91 LYS A CA 1
ATOM 735 C C . LYS A 1 91 ? -14.204 -3.160 2.601 1.00 86.50 91 LYS A C 1
ATOM 737 O O . LYS A 1 91 ? -14.671 -2.033 2.446 1.00 86.50 91 LYS A O 1
ATOM 742 N N . TRP A 1 92 ? -12.961 -3.480 2.267 1.00 87.50 92 TRP A N 1
ATOM 743 C CA . TRP A 1 92 ? -12.113 -2.618 1.450 1.00 87.50 92 TRP A CA 1
ATOM 744 C C . TRP A 1 92 ? -12.457 -2.797 -0.026 1.00 87.50 92 TRP A C 1
ATOM 746 O O . TRP A 1 92 ? -12.732 -3.911 -0.468 1.00 87.50 92 TRP A O 1
ATOM 756 N N . ASN A 1 93 ? -12.460 -1.698 -0.773 1.00 91.62 93 ASN A N 1
ATOM 757 C CA . ASN A 1 93 ? -12.782 -1.669 -2.195 1.00 91.62 93 ASN A CA 1
ATOM 758 C C . ASN A 1 93 ? -11.702 -0.869 -2.917 1.00 91.62 93 ASN A C 1
ATOM 760 O O . ASN A 1 93 ? -11.318 0.190 -2.419 1.00 91.62 93 ASN A O 1
ATOM 764 N N . GLY A 1 94 ? -11.239 -1.386 -4.050 1.00 90.44 94 GLY A N 1
ATOM 765 C CA . GLY A 1 94 ? -10.088 -0.886 -4.799 1.00 90.44 94 GLY A CA 1
ATOM 766 C C . GLY A 1 94 ? -9.023 -1.976 -5.017 1.00 90.44 94 GLY A C 1
ATOM 767 O O . GLY A 1 94 ? -9.236 -3.121 -4.591 1.00 90.44 94 GLY A O 1
ATOM 768 N N . PRO A 1 95 ? -7.886 -1.615 -5.636 1.00 66.25 95 PRO A N 1
ATOM 769 C CA . PRO A 1 95 ? -7.774 -0.434 -6.484 1.00 66.25 95 PRO A CA 1
ATOM 770 C C . PRO A 1 95 ? -8.636 -0.611 -7.735 1.00 66.25 95 PRO A C 1
ATOM 772 O O . PRO A 1 95 ? -8.625 -1.720 -8.316 1.00 66.25 95 PRO A O 1
#

pLDDT: mean 81.5, std 14.09, range [49.38, 96.25]

Solvent-accessible surface area (backbone atoms only — not comparable to full-atom values): 6169 Å² total; per-residue (Å²): 109,75,69,57,55,51,52,54,50,53,52,51,52,54,53,56,51,56,61,75,71,58,79,81,80,76,56,77,79,74,77,50,96,82,74,74,79,92,83,64,84,84,74,90,79,82,83,85,64,60,93,70,39,43,75,46,92,62,66,47,66,43,98,84,70,40,35,43,37,33,36,33,31,33,88,81,74,80,49,77,47,82,43,48,37,39,56,54,94,95,39,79,44,68,111

Sequence (95 aa):
MKKIIHLSLVISMLVISSILLSAQTIPDDSLYLGQTPPGNIRKIFNLTVDQGYFAAEKIAISPNGKEIYYEEVNSNWTSFKFKYYKYYNNKWNGP

Mean predicted aligned error: 13.6 Å

Radius of gyration: 21.28 Å; Cα contacts (8 Å, |Δi|>4): 89; chains: 1; bounding box: 73×19×39 Å

Nearest PDB structures (foldseek):
  8faz-assembly1_X  TM=6.581E-01  e=1.341E+00  Homo sapiens
  8gbj-assembly1_X  TM=5.832E-01  e=1.607E+00  Homo sapiens
  8ssm-assembly2_D  TM=4.811E-01  e=1.425E+00  Citrobacter rodentium
  8pty-assembly1_A  TM=5.909E-01  e=7.699E+00  Homo sapiens

Foldseek 3Di:
DVVVVVVVVVVVVVVVVVVVPPDDDDPPVNVDPPDDDDPDDDDDDDDDDDPQKDWDPDWDADPVRFKIKTWIAGPVRPDIDIWMWGCDPNDIDTD

Secondary structure (DSSP, 8-state):
-HHHHHHHHHHHHHHHHHHHTS-PPPPGGGGSSSPPTTS-----------TTEEEEEEEEE-TTS-EEEEEEEETTS--EEEEEEEEETTEEE--